Protein AF-A0AA36JDS3-F1 (afdb_monomer_lite)

Structure (mmCIF, N/CA/C/O backbone):
data_AF-A0AA36JDS3-F1
#
_entry.id   AF-A0AA36JDS3-F1
#
loop_
_atom_site.group_PDB
_atom_site.id
_atom_site.type_symbol
_atom_site.label_atom_id
_atom_site.label_alt_id
_atom_site.label_comp_id
_atom_site.label_asym_id
_atom_site.label_entity_id
_atom_site.label_seq_id
_atom_site.pdbx_PDB_ins_code
_atom_site.Cartn_x
_atom_site.Cartn_y
_atom_site.Cartn_z
_atom_site.occupancy
_atom_site.B_iso_or_equiv
_atom_site.auth_seq_id
_atom_site.auth_comp_id
_atom_site.auth_asym_id
_atom_site.auth_atom_id
_atom_site.pdbx_PDB_model_num
ATOM 1 N N . MET A 1 1 ? 12.731 18.165 -6.664 1.00 40.56 1 MET A N 1
ATOM 2 C CA . MET A 1 1 ? 11.281 18.228 -6.376 1.00 40.56 1 MET A CA 1
ATOM 3 C C . MET A 1 1 ? 11.057 17.654 -4.982 1.00 40.56 1 MET A C 1
ATOM 5 O O . MET A 1 1 ? 11.214 16.454 -4.814 1.00 40.56 1 MET A O 1
ATOM 9 N N . HIS A 1 2 ? 10.794 18.489 -3.972 1.00 44.75 2 HIS A N 1
ATOM 10 C CA . HIS A 1 2 ? 10.463 18.012 -2.623 1.00 44.75 2 HIS A CA 1
ATOM 11 C C . HIS A 1 2 ? 8.969 17.694 -2.578 1.00 44.75 2 HIS A C 1
ATOM 13 O O . HIS A 1 2 ? 8.148 18.593 -2.415 1.00 44.75 2 HIS A O 1
ATOM 19 N N . ILE A 1 3 ? 8.608 16.428 -2.776 1.00 56.16 3 ILE A N 1
ATOM 20 C CA . ILE A 1 3 ? 7.233 15.984 -2.547 1.00 56.16 3 ILE A CA 1
ATOM 21 C C . ILE A 1 3 ? 7.056 15.905 -1.031 1.00 56.16 3 ILE A C 1
ATOM 23 O O . ILE A 1 3 ? 7.619 15.017 -0.396 1.00 56.16 3 ILE A O 1
ATOM 27 N N . LYS A 1 4 ? 6.322 16.854 -0.444 1.00 63.19 4 LYS A N 1
ATOM 28 C CA . LYS A 1 4 ? 5.893 16.754 0.954 1.00 63.19 4 LYS A CA 1
ATOM 29 C C . LYS A 1 4 ? 4.676 15.842 1.006 1.00 63.19 4 LYS A C 1
ATOM 31 O O . LYS A 1 4 ? 3.644 16.163 0.425 1.00 63.19 4 LYS A O 1
ATOM 36 N N . VAL A 1 5 ? 4.799 14.706 1.682 1.00 71.25 5 VAL A N 1
ATOM 37 C CA . VAL A 1 5 ? 3.650 13.845 1.963 1.00 71.25 5 VAL A CA 1
ATOM 38 C C . VAL A 1 5 ? 2.847 14.476 3.102 1.00 71.25 5 VAL A C 1
ATOM 40 O O . VAL A 1 5 ? 3.383 14.758 4.173 1.00 71.25 5 VAL A O 1
ATOM 43 N N . TYR A 1 6 ? 1.562 14.730 2.870 1.00 82.69 6 TYR A N 1
ATOM 44 C CA . TYR A 1 6 ? 0.699 15.412 3.833 1.00 82.69 6 TYR A CA 1
ATOM 45 C C . TYR A 1 6 ? 0.069 14.405 4.793 1.00 82.69 6 TYR A C 1
ATOM 47 O O . TYR A 1 6 ? -0.960 13.807 4.484 1.00 82.69 6 TYR A O 1
ATOM 55 N N . LYS A 1 7 ? 0.676 14.241 5.973 1.00 83.19 7 LYS A N 1
ATOM 56 C CA . LYS A 1 7 ? 0.179 13.353 7.038 1.00 83.19 7 LYS A CA 1
ATOM 57 C C . LYS A 1 7 ? -1.324 13.517 7.351 1.00 83.19 7 LYS A C 1
ATOM 59 O O . LYS A 1 7 ? -1.980 12.484 7.459 1.00 83.19 7 LYS A O 1
ATOM 64 N N . PRO A 1 8 ? -1.904 14.739 7.404 1.00 87.62 8 PRO A N 1
ATOM 65 C CA . PRO A 1 8 ? -3.333 14.907 7.694 1.00 87.62 8 PRO A CA 1
ATOM 66 C C . PRO A 1 8 ? -4.271 14.206 6.703 1.00 87.62 8 PRO A C 1
ATOM 68 O O . PRO A 1 8 ? -5.250 13.596 7.115 1.00 87.62 8 PRO A O 1
ATOM 71 N N . LEU A 1 9 ? -3.942 14.219 5.406 1.00 87.94 9 LEU A N 1
ATOM 72 C CA . LEU A 1 9 ? -4.760 13.554 4.384 1.00 87.94 9 LEU A CA 1
ATOM 73 C C . LEU A 1 9 ? -4.714 12.027 4.517 1.00 87.94 9 LEU A C 1
ATOM 75 O O . LEU A 1 9 ? -5.716 11.349 4.307 1.00 87.94 9 LEU A O 1
ATOM 79 N N . TRP A 1 10 ? -3.557 11.477 4.890 1.00 89.94 10 TRP A N 1
ATOM 80 C CA . TRP A 1 10 ? -3.422 10.045 5.162 1.00 89.94 10 TRP A CA 1
ATOM 81 C C . TRP A 1 10 ? -4.205 9.629 6.405 1.00 89.94 10 TRP A C 1
ATOM 83 O O . TRP A 1 10 ? -4.875 8.603 6.383 1.00 89.94 10 TRP A O 1
ATOM 93 N N . GLN A 1 11 ? -4.178 10.446 7.459 1.00 87.75 11 GLN A N 1
ATOM 94 C CA . GLN A 1 11 ? -4.973 10.209 8.664 1.00 87.75 11 GLN A CA 1
ATOM 95 C C . GLN A 1 11 ? -6.477 10.195 8.354 1.00 87.75 11 GLN A C 1
ATOM 97 O O . GLN A 1 11 ? -7.173 9.280 8.790 1.00 87.75 11 GLN A O 1
ATOM 102 N N . GLU A 1 12 ? -6.968 11.149 7.555 1.00 88.44 12 GLU A N 1
ATOM 103 C CA . GLU A 1 12 ? -8.366 11.171 7.106 1.00 88.44 12 GLU A CA 1
ATOM 104 C C . GLU A 1 12 ? -8.721 9.922 6.285 1.00 88.44 12 GLU A C 1
ATOM 106 O O . GLU A 1 12 ? -9.755 9.296 6.521 1.00 88.44 12 GLU A O 1
ATOM 111 N N . LEU A 1 13 ? -7.843 9.502 5.368 1.00 90.81 13 LEU A N 1
ATOM 112 C CA . LEU A 1 13 ? -8.033 8.273 4.598 1.00 90.81 13 LEU A CA 1
ATOM 113 C C . LEU A 1 13 ? -8.129 7.037 5.506 1.00 90.81 13 LEU A C 1
ATOM 115 O O . LEU A 1 13 ? -9.013 6.203 5.308 1.00 90.81 13 LEU A O 1
ATOM 119 N N . PHE A 1 14 ? -7.249 6.910 6.501 1.00 90.75 14 PHE A N 1
ATOM 120 C CA . PHE A 1 14 ? -7.270 5.778 7.433 1.00 90.75 14 PHE A CA 1
ATOM 121 C C . PHE A 1 14 ? -8.569 5.725 8.236 1.00 90.75 14 PHE A C 1
ATOM 123 O O . PHE A 1 14 ? -9.123 4.643 8.429 1.00 90.75 14 PHE A O 1
ATOM 130 N N . GLU A 1 15 ? -9.080 6.881 8.654 1.00 88.38 15 GLU A N 1
ATOM 131 C CA . GLU A 1 15 ? -10.357 6.979 9.356 1.00 88.38 15 GLU A CA 1
ATOM 132 C C . GLU A 1 15 ? -11.527 6.543 8.462 1.00 88.38 15 GLU A C 1
ATOM 134 O O . GLU A 1 15 ? -12.341 5.710 8.857 1.00 88.38 15 GLU A O 1
ATOM 139 N N . GLN A 1 16 ? -11.567 7.022 7.217 1.00 89.12 16 GLN A N 1
ATOM 140 C CA . GLN A 1 16 ? -12.600 6.635 6.251 1.00 89.12 16 GLN A CA 1
ATOM 141 C C . GLN A 1 16 ? -12.592 5.132 5.955 1.00 89.12 16 GLN A C 1
ATOM 143 O O . GLN A 1 16 ? -13.657 4.528 5.832 1.00 89.12 16 GLN A O 1
ATOM 148 N N . ILE A 1 17 ? -11.409 4.522 5.843 1.00 90.19 17 ILE A N 1
ATOM 149 C CA . ILE A 1 17 ? -11.276 3.081 5.605 1.00 90.19 17 ILE A CA 1
ATOM 150 C C . ILE A 1 17 ? -11.820 2.293 6.796 1.00 90.19 17 ILE A C 1
ATOM 152 O O . ILE A 1 17 ? -12.612 1.380 6.599 1.00 90.19 17 ILE A O 1
ATOM 156 N N . ARG A 1 18 ? -11.468 2.673 8.028 1.00 85.25 18 ARG A N 1
ATOM 157 C CA . ARG A 1 18 ? -11.973 2.002 9.238 1.00 85.25 18 ARG A CA 1
ATOM 158 C C . ARG A 1 18 ? -13.487 2.073 9.378 1.00 85.25 18 ARG A C 1
ATOM 160 O O . ARG A 1 18 ? -14.100 1.129 9.852 1.00 85.25 18 ARG A O 1
ATOM 167 N N . GLN A 1 19 ? -14.089 3.191 8.986 1.00 85.06 19 GLN A N 1
ATOM 168 C CA . GLN A 1 19 ? -15.537 3.376 9.084 1.00 85.06 19 GLN A CA 1
ATOM 169 C C . GLN A 1 19 ? -16.320 2.563 8.046 1.00 85.06 19 GLN A C 1
ATOM 171 O O . GLN A 1 19 ? -17.521 2.364 8.215 1.00 85.06 19 GLN A O 1
ATOM 176 N N . LYS A 1 20 ? -15.673 2.150 6.949 1.00 88.75 20 LYS A N 1
ATOM 177 C CA . LYS A 1 20 ? -16.351 1.589 5.769 1.00 88.75 20 LYS A CA 1
ATOM 178 C C . LYS A 1 20 ? -15.932 0.167 5.422 1.00 88.75 20 LYS A C 1
ATOM 180 O O . LYS A 1 20 ? -16.615 -0.467 4.622 1.00 88.75 20 LYS A O 1
ATOM 185 N N . CYS A 1 21 ? -14.822 -0.311 5.971 1.00 86.44 21 CYS A N 1
ATOM 186 C CA . CYS A 1 21 ? -14.218 -1.577 5.593 1.00 86.44 21 CYS A CA 1
ATOM 187 C C . CYS A 1 21 ? -13.860 -2.389 6.837 1.00 86.44 21 CYS A C 1
ATOM 189 O O . CYS A 1 21 ? -13.246 -1.866 7.762 1.00 86.44 21 CYS A O 1
ATOM 191 N N . ASP A 1 22 ? -14.142 -3.689 6.802 1.00 86.06 22 ASP A N 1
ATOM 192 C CA . ASP A 1 22 ? -13.685 -4.630 7.834 1.00 86.06 22 ASP A CA 1
ATOM 193 C C . ASP A 1 22 ? -12.237 -5.085 7.594 1.00 86.06 22 ASP A C 1
ATOM 195 O O . ASP A 1 22 ? -11.496 -5.394 8.527 1.00 86.06 22 ASP A O 1
ATOM 199 N N . HIS A 1 23 ? -11.815 -5.090 6.326 1.00 87.38 23 HIS A N 1
ATOM 200 C CA . HIS A 1 23 ? -10.490 -5.503 5.872 1.00 87.38 23 HIS A CA 1
ATOM 201 C C . HIS A 1 23 ? -9.928 -4.468 4.897 1.00 87.38 23 HIS A C 1
ATOM 203 O O . HIS A 1 23 ? -10.640 -3.965 4.026 1.00 87.38 23 HIS A O 1
ATOM 209 N N . ALA A 1 24 ? -8.636 -4.168 5.014 1.00 90.38 24 ALA A N 1
ATOM 210 C CA . ALA A 1 24 ? -7.933 -3.309 4.070 1.00 90.38 24 ALA A CA 1
ATOM 211 C C . ALA A 1 24 ? -6.458 -3.697 3.979 1.00 90.38 24 ALA A C 1
ATOM 213 O O . ALA A 1 24 ? -5.798 -3.914 4.997 1.00 90.38 24 ALA A O 1
ATOM 214 N N . VAL A 1 25 ? -5.938 -3.734 2.752 1.00 90.44 25 VAL A N 1
ATOM 215 C CA . VAL A 1 25 ? -4.518 -3.952 2.469 1.00 90.44 25 VAL A CA 1
ATOM 216 C C . VAL A 1 25 ? -4.024 -2.822 1.585 1.00 90.44 25 VAL A C 1
ATOM 218 O O . VAL A 1 25 ? -4.521 -2.616 0.480 1.00 90.44 25 VAL A O 1
ATOM 221 N N . PHE A 1 26 ? -3.010 -2.111 2.057 1.00 91.75 26 PHE A N 1
ATOM 222 C CA . PHE A 1 26 ? -2.249 -1.185 1.240 1.00 91.75 26 PHE A CA 1
ATOM 223 C C . PHE A 1 26 ? -1.153 -1.951 0.520 1.00 91.75 26 PHE A C 1
ATOM 225 O O . PHE A 1 26 ? -0.198 -2.416 1.142 1.00 91.75 26 PHE A O 1
ATOM 232 N N . PHE A 1 27 ? -1.268 -2.058 -0.798 1.00 88.31 27 PHE A N 1
ATOM 233 C CA . PHE A 1 27 ? -0.163 -2.525 -1.618 1.00 88.31 27 PHE A CA 1
ATOM 234 C C . PHE A 1 27 ? 0.657 -1.333 -2.101 1.00 88.31 27 PHE A C 1
ATOM 236 O O . PHE A 1 27 ? 0.168 -0.506 -2.870 1.00 88.31 27 PHE A O 1
ATOM 243 N N . MET A 1 28 ? 1.892 -1.215 -1.620 1.00 86.75 28 MET A N 1
ATOM 244 C CA . MET A 1 28 ? 2.721 -0.034 -1.832 1.00 86.75 28 MET A CA 1
ATOM 245 C C . MET A 1 28 ? 4.067 -0.373 -2.450 1.00 86.75 28 MET A C 1
ATOM 247 O O . MET A 1 28 ? 4.815 -1.214 -1.957 1.00 86.75 28 MET A O 1
ATOM 251 N N . GLY A 1 29 ? 4.398 0.367 -3.506 1.00 77.62 29 GLY A N 1
ATOM 252 C CA . GLY A 1 29 ? 5.708 0.330 -4.137 1.00 77.62 29 GLY A CA 1
ATOM 253 C C . GLY A 1 29 ? 6.802 1.043 -3.333 1.00 77.62 29 GLY A C 1
ATOM 254 O O . GLY A 1 29 ? 6.621 1.492 -2.203 1.00 77.62 29 GLY A O 1
ATOM 255 N N . GLY A 1 30 ? 7.974 1.130 -3.948 1.00 66.19 30 GLY A N 1
ATOM 256 C CA . GLY A 1 30 ? 9.213 1.652 -3.373 1.00 66.19 30 GLY A CA 1
ATOM 257 C C . GLY A 1 30 ? 10.357 1.069 -4.182 1.00 66.19 30 GLY A C 1
ATOM 258 O O . GLY A 1 30 ? 10.965 0.085 -3.782 1.00 66.19 30 GLY A O 1
ATOM 259 N N . TYR A 1 31 ? 10.495 1.559 -5.409 1.00 66.12 31 TYR A N 1
ATOM 260 C CA . TYR A 1 31 ? 11.437 1.025 -6.384 1.00 66.12 31 TYR A CA 1
ATOM 261 C C . TYR A 1 31 ? 11.909 2.142 -7.311 1.00 66.12 31 TYR A C 1
ATOM 263 O O . TYR A 1 31 ? 11.851 2.029 -8.537 1.00 66.12 31 TYR A O 1
ATOM 271 N N . SER A 1 32 ? 12.358 3.248 -6.712 1.00 68.38 32 SER A N 1
ATOM 272 C CA . SER A 1 32 ? 12.798 4.440 -7.440 1.00 68.38 32 SER A CA 1
ATOM 273 C C . SER A 1 32 ? 13.768 4.098 -8.574 1.00 68.38 32 SER A C 1
ATOM 275 O O . SER A 1 32 ? 13.589 4.552 -9.701 1.00 68.38 32 SER A O 1
ATOM 277 N N . LYS A 1 33 ? 14.697 3.169 -8.318 1.00 61.34 33 LYS A N 1
ATOM 278 C CA . LYS A 1 33 ? 15.687 2.682 -9.285 1.00 61.34 33 LYS A CA 1
ATOM 279 C C . LYS A 1 33 ? 15.090 1.967 -10.506 1.00 61.34 33 LYS A C 1
ATOM 281 O O . LYS A 1 33 ? 15.659 2.090 -11.584 1.00 61.34 33 LYS A O 1
ATOM 286 N N . ARG A 1 34 ? 13.971 1.237 -10.373 1.00 64.38 34 ARG A N 1
ATOM 287 C CA . ARG A 1 34 ? 13.319 0.553 -11.516 1.00 64.38 34 ARG A CA 1
ATOM 288 C C . ARG A 1 34 ? 12.597 1.539 -12.431 1.00 64.38 34 ARG A C 1
ATOM 290 O O . ARG A 1 34 ? 12.498 1.275 -13.618 1.00 64.38 34 ARG A O 1
ATOM 297 N N . TYR A 1 35 ? 12.147 2.669 -11.888 1.00 64.38 35 TYR A N 1
ATOM 298 C CA . TYR A 1 35 ? 11.301 3.634 -12.599 1.00 64.38 35 TYR A CA 1
ATOM 299 C C . TYR A 1 35 ? 11.967 5.005 -12.815 1.00 64.38 35 TYR A C 1
ATOM 301 O O . TYR A 1 35 ? 11.308 5.961 -13.211 1.00 64.38 35 TYR A O 1
ATOM 309 N N . GLY A 1 36 ? 13.270 5.126 -12.533 1.00 65.62 36 GLY A N 1
ATOM 310 C CA . GLY A 1 36 ? 14.031 6.368 -12.705 1.00 65.62 36 GLY A CA 1
ATOM 311 C C . GLY A 1 36 ? 13.640 7.504 -11.749 1.00 65.62 36 GLY A C 1
ATOM 312 O O . GLY A 1 36 ? 13.935 8.666 -12.027 1.00 65.62 36 GLY A O 1
ATOM 313 N N . TYR A 1 37 ? 12.974 7.205 -10.629 1.00 72.38 37 TYR A N 1
ATOM 314 C CA . TYR A 1 37 ? 12.644 8.213 -9.621 1.00 72.38 37 TYR A CA 1
ATOM 315 C C . TYR A 1 37 ? 13.849 8.537 -8.726 1.00 72.38 37 TYR A C 1
ATOM 317 O O . TYR A 1 37 ? 14.780 7.748 -8.579 1.00 72.38 37 TYR A O 1
ATOM 325 N N . GLY A 1 38 ? 13.831 9.723 -8.111 1.00 72.75 38 GLY A N 1
ATOM 326 C CA . GLY A 1 38 ? 14.845 10.122 -7.133 1.00 72.75 38 GLY A CA 1
ATOM 327 C C . GLY A 1 38 ? 14.669 9.424 -5.773 1.00 72.75 38 GLY A C 1
ATOM 328 O O . GLY A 1 38 ? 13.566 8.966 -5.468 1.00 72.75 38 GLY A O 1
ATOM 329 N N . PRO A 1 39 ? 15.710 9.416 -4.917 1.00 74.19 39 PRO A N 1
ATOM 330 C CA . PRO A 1 39 ? 15.712 8.711 -3.624 1.00 74.19 39 PRO A CA 1
ATOM 331 C C . PRO A 1 39 ? 14.581 9.154 -2.681 1.00 74.19 39 PRO A C 1
ATOM 333 O O . PRO A 1 39 ? 13.998 8.335 -1.981 1.00 74.19 39 PRO A O 1
ATOM 336 N N . VAL A 1 40 ? 14.173 10.426 -2.771 1.00 80.88 40 VAL A N 1
ATOM 337 C CA . VAL A 1 40 ? 13.051 11.006 -2.010 1.00 80.88 40 VAL A CA 1
ATOM 338 C C . VAL A 1 40 ? 11.738 10.235 -2.207 1.00 80.88 40 VAL A C 1
ATOM 340 O O . VAL A 1 40 ? 10.878 10.248 -1.332 1.00 80.88 40 VAL A O 1
ATOM 343 N N . TYR A 1 41 ? 11.551 9.573 -3.354 1.00 81.56 41 TYR A N 1
ATOM 344 C CA . TYR A 1 41 ? 10.367 8.750 -3.587 1.00 81.56 41 TYR 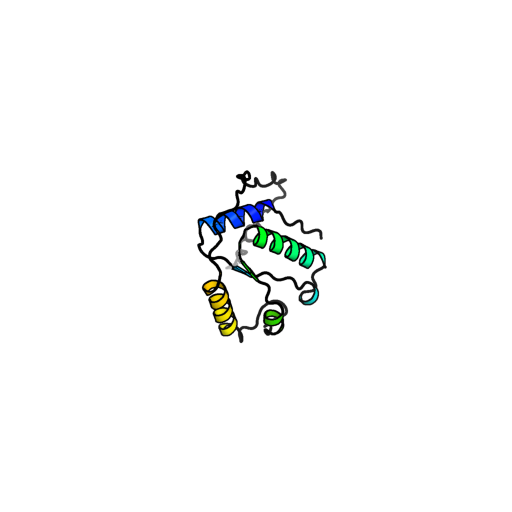A CA 1
ATOM 345 C C . TYR A 1 41 ? 10.330 7.541 -2.646 1.00 81.56 41 TYR A C 1
ATOM 347 O O . TYR A 1 41 ? 9.306 7.307 -2.006 1.00 81.56 41 TYR A O 1
ATOM 355 N N . ASP A 1 42 ? 11.438 6.805 -2.531 1.00 81.94 42 ASP A N 1
ATOM 356 C CA . ASP A 1 42 ? 11.498 5.604 -1.696 1.00 81.94 42 ASP A CA 1
ATOM 357 C C . ASP A 1 42 ? 11.415 5.957 -0.207 1.00 81.94 42 ASP A C 1
ATOM 359 O O . ASP A 1 42 ? 10.697 5.274 0.529 1.00 81.94 42 ASP A O 1
ATOM 363 N N . ASP A 1 43 ? 12.044 7.062 0.207 1.00 84.31 43 ASP A N 1
ATOM 364 C CA . ASP A 1 43 ? 11.951 7.592 1.574 1.00 84.31 43 ASP A CA 1
ATOM 365 C C . ASP A 1 43 ? 10.498 7.930 1.936 1.00 84.31 43 ASP A C 1
ATOM 367 O O . ASP A 1 43 ? 9.974 7.475 2.953 1.00 84.31 43 ASP A O 1
ATOM 371 N N . ASN A 1 44 ? 9.801 8.654 1.053 1.00 85.50 44 ASN A N 1
ATOM 372 C CA . ASN A 1 44 ? 8.391 8.993 1.236 1.00 85.50 44 ASN A CA 1
ATOM 373 C C . ASN A 1 44 ? 7.501 7.745 1.311 1.00 85.50 44 ASN A C 1
ATOM 375 O O . ASN A 1 44 ? 6.591 7.687 2.139 1.00 85.50 44 ASN A O 1
ATOM 379 N N . MET A 1 45 ? 7.750 6.741 0.461 1.00 88.19 45 MET A N 1
ATOM 380 C CA . MET A 1 45 ? 7.038 5.464 0.543 1.00 88.19 45 MET A CA 1
ATOM 381 C C . MET A 1 45 ? 7.323 4.755 1.874 1.00 88.19 45 MET A C 1
ATOM 383 O O . MET A 1 45 ? 6.412 4.162 2.444 1.00 88.19 45 MET A O 1
ATOM 387 N N . GLY A 1 46 ? 8.554 4.836 2.390 1.00 87.81 46 GLY A N 1
ATOM 388 C CA . GLY A 1 46 ? 8.929 4.338 3.716 1.00 87.81 46 GLY A CA 1
ATOM 389 C C . GLY A 1 46 ? 8.092 4.969 4.824 1.00 87.81 46 GLY A C 1
ATOM 390 O O . GLY A 1 46 ? 7.396 4.256 5.542 1.00 87.81 46 GLY A O 1
ATOM 391 N N . THR A 1 47 ? 8.064 6.299 4.880 1.00 89.38 47 THR A N 1
ATOM 392 C CA . THR A 1 47 ? 7.283 7.050 5.872 1.00 89.38 47 THR A CA 1
ATOM 393 C C . THR A 1 47 ? 5.785 6.730 5.817 1.00 89.38 47 THR A C 1
ATOM 395 O O . THR A 1 47 ? 5.143 6.582 6.853 1.00 89.38 47 THR A O 1
ATOM 398 N N . ILE A 1 48 ? 5.198 6.592 4.624 1.00 90.50 48 ILE A N 1
ATOM 399 C CA . ILE A 1 48 ? 3.771 6.252 4.508 1.00 90.50 48 ILE A CA 1
ATOM 400 C C . ILE A 1 48 ? 3.498 4.835 5.030 1.00 90.50 48 ILE A C 1
ATOM 402 O O . ILE A 1 48 ? 2.493 4.624 5.708 1.00 90.50 48 ILE A O 1
ATOM 406 N N . ARG A 1 49 ? 4.382 3.866 4.752 1.00 90.94 49 ARG A N 1
ATOM 407 C CA . ARG A 1 49 ? 4.238 2.494 5.268 1.00 90.94 49 ARG A CA 1
ATOM 408 C C . ARG A 1 49 ? 4.239 2.456 6.793 1.00 90.94 49 ARG A C 1
ATOM 410 O O . ARG A 1 49 ? 3.427 1.734 7.364 1.00 90.94 49 ARG A O 1
ATOM 417 N N . GLU A 1 50 ? 5.101 3.245 7.429 1.00 89.06 50 GLU A N 1
ATOM 418 C CA . GLU A 1 50 ? 5.119 3.396 8.889 1.00 89.06 50 GLU A CA 1
ATOM 419 C C . GLU A 1 50 ? 3.777 3.929 9.397 1.00 89.06 50 GLU A C 1
ATOM 421 O O . GLU A 1 50 ? 3.175 3.324 10.277 1.00 89.06 50 GLU A O 1
ATOM 426 N N . TRP A 1 51 ? 3.230 4.979 8.776 1.00 9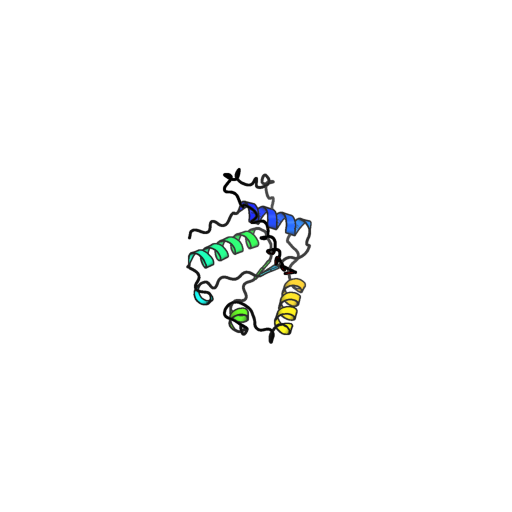1.44 51 TRP A N 1
ATOM 427 C CA . TRP A 1 51 ? 1.929 5.524 9.183 1.00 91.44 51 TRP A CA 1
ATOM 428 C C . TRP A 1 51 ? 0.773 4.529 9.023 1.00 91.44 51 TRP A C 1
ATOM 430 O O . TRP A 1 51 ? -0.139 4.522 9.847 1.00 91.44 51 TRP A O 1
ATOM 440 N N . ILE A 1 52 ? 0.794 3.695 7.979 1.00 89.94 52 ILE A N 1
ATOM 441 C CA . ILE A 1 52 ? -0.211 2.639 7.769 1.00 89.94 52 ILE A CA 1
ATOM 442 C C . ILE A 1 52 ? -0.096 1.571 8.864 1.00 89.94 52 ILE A C 1
ATOM 444 O O . ILE A 1 52 ? -1.110 1.159 9.430 1.00 89.94 52 ILE A O 1
ATOM 448 N N . ALA A 1 53 ? 1.130 1.154 9.190 1.00 85.62 53 ALA A N 1
ATOM 449 C CA . ALA A 1 53 ? 1.385 0.183 10.250 1.00 85.62 53 ALA A CA 1
ATOM 450 C C . ALA A 1 53 ? 0.962 0.719 11.629 1.00 85.62 53 ALA A C 1
ATOM 452 O O . ALA A 1 53 ? 0.260 0.018 12.360 1.00 85.62 53 ALA A O 1
ATOM 453 N N . ASP A 1 54 ? 1.293 1.975 11.945 1.00 85.12 54 ASP A N 1
ATOM 454 C CA . ASP A 1 54 ? 0.861 2.668 13.168 1.00 85.12 54 ASP A CA 1
ATOM 455 C C . ASP A 1 54 ? -0.667 2.780 13.251 1.00 85.12 54 ASP A C 1
ATOM 457 O O . ASP A 1 54 ? -1.261 2.714 14.328 1.00 85.12 54 ASP A O 1
ATOM 461 N N . ALA A 1 55 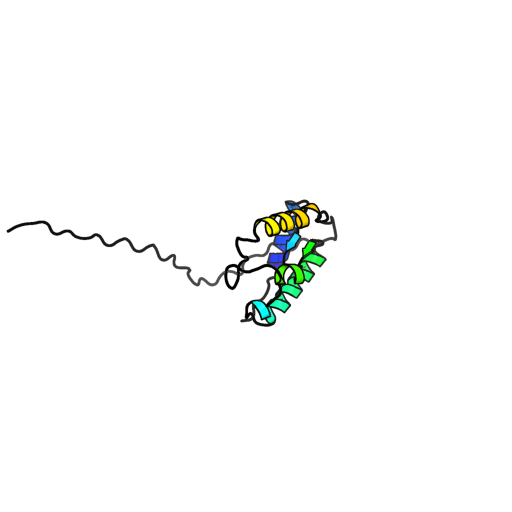? -1.329 2.913 12.100 1.00 84.44 55 ALA A N 1
ATOM 462 C CA . ALA A 1 55 ? -2.779 2.895 11.991 1.00 84.44 55 ALA A CA 1
ATOM 463 C C . ALA A 1 55 ? -3.389 1.481 12.133 1.00 84.44 55 ALA A C 1
ATOM 465 O O . ALA A 1 55 ? -4.612 1.339 12.063 1.00 84.44 55 ALA A O 1
ATOM 466 N N . GLY A 1 56 ? -2.588 0.434 12.342 1.00 83.81 56 GLY A N 1
ATOM 467 C CA . GLY A 1 56 ? -3.072 -0.942 12.476 1.00 83.81 56 GLY A CA 1
ATOM 468 C C . GLY A 1 56 ? -3.652 -1.516 11.180 1.00 83.81 56 GLY A C 1
ATOM 469 O O . GLY A 1 56 ? -4.429 -2.471 11.227 1.00 83.81 56 GLY A O 1
ATOM 470 N N . LEU A 1 57 ? -3.302 -0.922 10.038 1.00 88.25 57 LEU A N 1
ATOM 471 C CA . LEU A 1 57 ? -3.724 -1.341 8.707 1.00 88.25 57 LEU A CA 1
ATOM 472 C C . LEU A 1 57 ? -2.643 -2.233 8.089 1.00 88.25 57 LEU A C 1
ATOM 474 O O . LEU A 1 57 ? -1.448 -2.063 8.342 1.00 88.25 57 LEU A O 1
ATOM 478 N N . ALA A 1 58 ? -3.049 -3.203 7.271 1.00 89.44 58 ALA A N 1
ATOM 479 C CA . ALA A 1 58 ? -2.094 -4.088 6.621 1.00 89.44 58 ALA A CA 1
ATOM 480 C C . ALA A 1 58 ? -1.387 -3.359 5.471 1.00 89.44 58 ALA A C 1
ATOM 482 O O . ALA A 1 58 ? -2.032 -2.719 4.639 1.00 89.44 58 ALA A O 1
ATOM 483 N N . VAL A 1 59 ? -0.064 -3.503 5.394 1.00 90.88 59 VAL A N 1
ATOM 484 C CA . VAL A 1 59 ? 0.754 -2.965 4.305 1.00 90.88 59 VAL A CA 1
ATOM 485 C C . VAL A 1 59 ? 1.638 -4.051 3.708 1.00 90.88 59 VAL A C 1
ATOM 487 O O . VAL A 1 59 ? 2.192 -4.886 4.422 1.00 90.88 59 VAL A O 1
ATOM 490 N N . ARG A 1 60 ? 1.738 -4.064 2.380 1.00 89.25 60 ARG A N 1
ATOM 491 C CA . ARG A 1 60 ? 2.439 -5.080 1.593 1.00 89.25 60 ARG A CA 1
ATOM 492 C C . ARG A 1 60 ? 3.252 -4.420 0.489 1.00 89.25 60 ARG A C 1
ATOM 494 O O . ARG A 1 60 ? 2.797 -3.456 -0.120 1.00 89.25 60 ARG A O 1
ATOM 501 N N . THR A 1 61 ? 4.452 -4.935 0.246 1.00 85.38 61 THR A N 1
ATOM 502 C CA . THR A 1 61 ? 5.341 -4.473 -0.833 1.00 85.38 61 THR A CA 1
ATOM 503 C C . THR A 1 61 ? 5.643 -5.589 -1.824 1.00 85.38 61 THR A C 1
ATOM 505 O O . THR A 1 61 ? 5.642 -5.353 -3.028 1.00 85.38 61 THR A O 1
ATOM 508 N N . ASP A 1 62 ? 5.898 -6.798 -1.302 1.00 85.38 62 ASP A N 1
ATOM 509 C CA . ASP A 1 62 ? 6.160 -8.044 -2.034 1.00 85.38 62 ASP A CA 1
ATOM 510 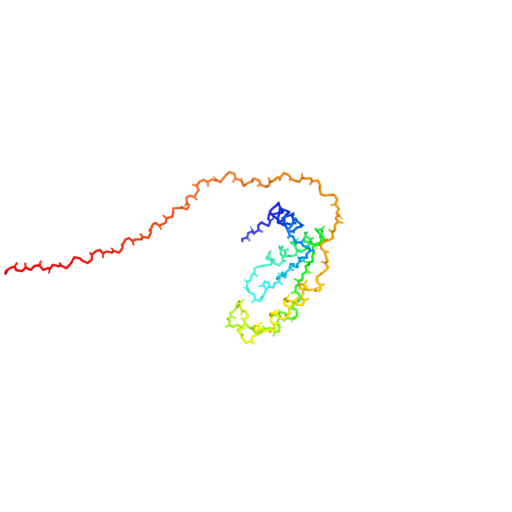C C . ASP A 1 62 ? 7.075 -7.834 -3.250 1.00 85.38 62 ASP A C 1
ATOM 512 O O . ASP A 1 62 ? 6.821 -8.308 -4.359 1.00 85.38 62 ASP A O 1
ATOM 516 N N . PHE A 1 63 ? 8.154 -7.080 -3.020 1.00 80.69 63 PHE A N 1
ATOM 517 C CA . PHE A 1 63 ? 9.040 -6.576 -4.062 1.00 80.69 63 PHE A CA 1
ATOM 518 C C . PHE A 1 63 ? 9.631 -7.667 -4.945 1.00 80.69 63 PHE A C 1
ATOM 520 O O . PHE A 1 63 ? 9.730 -7.465 -6.151 1.00 80.69 63 PHE A O 1
ATOM 527 N N . ASP A 1 64 ? 9.997 -8.813 -4.371 1.00 80.50 64 ASP A N 1
ATOM 528 C CA . ASP A 1 64 ? 10.519 -9.940 -5.143 1.00 80.50 64 ASP A CA 1
ATOM 529 C C . ASP A 1 64 ? 9.472 -10.477 -6.122 1.00 80.50 64 ASP A C 1
ATOM 531 O O . ASP A 1 64 ? 9.768 -10.685 -7.292 1.00 80.50 64 ASP A O 1
ATOM 535 N N . LYS A 1 65 ? 8.215 -10.587 -5.684 1.00 78.06 65 LYS A N 1
ATOM 536 C CA . LYS A 1 65 ? 7.113 -11.064 -6.526 1.00 78.06 65 LYS A CA 1
ATOM 537 C C . LYS A 1 65 ? 6.775 -10.069 -7.640 1.00 78.06 65 LYS A C 1
ATOM 539 O O . LYS A 1 65 ? 6.545 -10.464 -8.776 1.00 78.06 65 LYS A O 1
ATOM 544 N N . VAL A 1 66 ? 6.812 -8.770 -7.330 1.00 78.00 66 VAL A N 1
ATOM 545 C CA . VAL A 1 66 ? 6.618 -7.679 -8.305 1.00 78.00 66 VAL A CA 1
ATOM 546 C C . VAL A 1 66 ? 7.778 -7.561 -9.291 1.00 78.00 66 VAL A C 1
ATOM 548 O O . VAL A 1 66 ? 7.577 -7.172 -10.444 1.00 78.00 66 VAL A O 1
ATOM 551 N N . ARG A 1 67 ? 9.010 -7.837 -8.850 1.00 77.88 67 ARG A N 1
ATOM 552 C CA . ARG A 1 67 ? 10.198 -7.816 -9.711 1.00 77.88 67 ARG A CA 1
ATOM 553 C C . ARG A 1 67 ? 10.037 -8.782 -10.874 1.00 77.88 67 ARG A C 1
ATOM 555 O O . ARG A 1 67 ? 10.336 -8.407 -12.003 1.00 77.88 67 ARG A O 1
ATOM 562 N N . ASP A 1 68 ? 9.526 -9.967 -10.580 1.00 83.44 68 ASP A N 1
ATOM 563 C CA . ASP A 1 68 ? 9.529 -11.081 -11.518 1.00 83.44 68 ASP A CA 1
ATOM 564 C C . ASP A 1 68 ? 8.320 -11.053 -12.475 1.00 83.44 68 ASP A C 1
ATOM 566 O O . ASP A 1 68 ? 8.304 -11.771 -13.475 1.00 83.44 68 ASP A O 1
ATOM 570 N N . TRP A 1 69 ? 7.325 -10.188 -12.231 1.00 85.56 69 TRP A N 1
ATOM 571 C CA . TRP A 1 69 ? 6.227 -9.995 -13.175 1.00 85.56 69 TRP A CA 1
ATOM 572 C C . TRP A 1 69 ? 6.659 -9.198 -14.415 1.00 85.56 69 TRP A C 1
ATOM 574 O O . TRP A 1 69 ? 7.221 -8.101 -14.285 1.00 85.56 69 TRP A O 1
ATOM 584 N N . PRO A 1 70 ? 6.349 -9.708 -15.623 1.00 86.56 70 PRO A N 1
ATOM 585 C CA . PRO A 1 70 ? 6.645 -9.025 -16.866 1.00 86.56 70 PRO A CA 1
ATOM 586 C C . PRO A 1 70 ? 5.829 -7.738 -16.962 1.00 86.56 70 PRO A C 1
ATOM 588 O O . PRO A 1 70 ? 4.646 -7.691 -16.609 1.00 86.56 70 PRO A O 1
ATOM 591 N N . LEU A 1 71 ? 6.471 -6.698 -17.480 1.00 85.44 71 LEU A N 1
ATOM 592 C CA . LEU A 1 71 ? 5.813 -5.447 -17.816 1.00 85.44 71 LEU A CA 1
ATOM 593 C C . LEU A 1 71 ? 5.415 -5.463 -19.298 1.00 85.44 71 LEU A C 1
ATOM 595 O O . LEU A 1 71 ? 6.119 -6.036 -20.129 1.00 85.44 71 LEU A O 1
ATOM 599 N N . GLY A 1 72 ? 4.247 -4.903 -19.610 1.00 84.19 72 GLY A N 1
ATOM 600 C CA . GLY A 1 72 ? 3.774 -4.736 -20.989 1.00 84.19 72 GLY A CA 1
ATOM 601 C C . GLY A 1 72 ? 4.363 -3.492 -21.657 1.00 84.19 72 GLY A C 1
ATOM 602 O O . GLY A 1 72 ? 4.460 -3.439 -22.879 1.00 84.19 72 GLY A O 1
ATOM 603 N N . ASP A 1 73 ? 4.765 -2.522 -20.840 1.00 81.12 73 ASP A N 1
ATOM 604 C CA . ASP A 1 73 ? 5.545 -1.335 -21.184 1.00 81.12 73 ASP A CA 1
ATOM 605 C C . ASP A 1 73 ? 6.580 -1.080 -20.064 1.00 81.12 73 ASP A C 1
ATOM 607 O O . ASP A 1 73 ? 6.925 -1.999 -19.327 1.00 81.12 73 ASP A O 1
ATOM 611 N N . ASP A 1 74 ? 7.089 0.141 -19.903 1.00 72.81 74 ASP A N 1
ATOM 612 C CA . ASP A 1 74 ? 8.076 0.449 -18.855 1.00 72.81 74 ASP A CA 1
ATOM 613 C C . ASP A 1 74 ? 7.471 0.618 -17.439 1.00 72.81 74 ASP A C 1
ATOM 615 O O . ASP A 1 74 ? 8.211 0.753 -16.461 1.00 72.81 74 ASP A O 1
ATOM 619 N N . LEU A 1 75 ? 6.137 0.633 -17.293 1.00 72.25 75 LEU A N 1
ATOM 620 C CA . LEU A 1 75 ? 5.440 1.039 -16.060 1.00 72.25 75 LEU A CA 1
ATOM 621 C C . LEU A 1 75 ? 4.320 0.089 -15.600 1.00 72.25 75 LEU A C 1
ATOM 623 O O . LEU A 1 75 ? 4.043 0.012 -14.403 1.00 72.25 75 LEU A O 1
ATOM 627 N N . HIS A 1 76 ? 3.670 -0.629 -16.509 1.00 83.19 76 HIS A N 1
ATOM 628 C CA . HIS A 1 76 ? 2.473 -1.426 -16.260 1.00 83.19 76 HIS A CA 1
ATOM 629 C C . HIS A 1 76 ? 2.742 -2.913 -16.484 1.00 83.19 76 HIS A C 1
ATOM 631 O O . HIS A 1 76 ? 3.466 -3.305 -17.399 1.00 83.19 76 HIS A O 1
ATOM 637 N N . PHE A 1 77 ? 2.113 -3.770 -15.677 1.00 86.06 77 PHE A N 1
ATOM 638 C CA . PHE A 1 77 ? 2.206 -5.219 -15.859 1.00 86.06 77 PHE A CA 1
ATOM 639 C C . PHE A 1 77 ? 1.626 -5.663 -17.204 1.00 86.06 77 PHE A C 1
ATOM 641 O O . PHE A 1 77 ? 0.622 -5.129 -17.679 1.00 86.06 77 PHE A O 1
ATOM 648 N N . ALA A 1 78 ? 2.255 -6.669 -17.809 1.00 88.44 78 ALA A N 1
ATOM 649 C CA . ALA A 1 78 ? 1.799 -7.234 -19.067 1.00 88.44 78 ALA A CA 1
ATOM 650 C C . ALA A 1 78 ? 0.413 -7.874 -18.908 1.00 88.44 78 ALA A C 1
ATOM 652 O O . ALA A 1 78 ? 0.105 -8.508 -17.897 1.00 88.44 78 ALA A O 1
ATOM 653 N N . ALA A 1 79 ? -0.414 -7.789 -19.953 1.00 90.69 79 ALA A N 1
ATOM 654 C CA . ALA A 1 79 ? -1.735 -8.419 -19.955 1.00 90.69 79 ALA A CA 1
ATOM 655 C C . ALA A 1 79 ? -1.668 -9.946 -19.749 1.00 90.69 79 ALA A C 1
ATOM 657 O O . ALA A 1 79 ? -2.614 -10.534 -19.228 1.00 90.69 79 ALA A O 1
ATOM 658 N N . SER A 1 80 ? -0.542 -10.575 -20.105 1.00 93.50 80 SER A N 1
ATOM 659 C CA . SER A 1 80 ? -0.306 -12.012 -19.947 1.00 93.50 80 SER A CA 1
ATOM 660 C C . SER A 1 80 ? -0.307 -12.493 -18.494 1.00 93.50 80 SER A C 1
ATOM 662 O O . SER A 1 80 ? -0.529 -13.677 -18.275 1.00 93.50 80 SER A O 1
ATOM 664 N N . VAL A 1 81 ? -0.088 -11.614 -17.506 1.00 90.00 81 VAL A N 1
ATOM 665 C CA . VAL A 1 81 ? -0.093 -11.978 -16.072 1.00 90.00 81 VAL A CA 1
ATOM 666 C C . VAL A 1 81 ? -1.338 -11.514 -15.325 1.00 90.00 81 VAL A C 1
ATOM 668 O O . VAL A 1 81 ? -1.388 -11.558 -14.097 1.00 90.00 81 VAL A O 1
ATOM 671 N N . LYS A 1 82 ? -2.374 -11.074 -16.046 1.00 90.31 82 LYS A N 1
ATOM 672 C CA . LYS A 1 82 ? -3.610 -10.560 -15.445 1.00 90.31 82 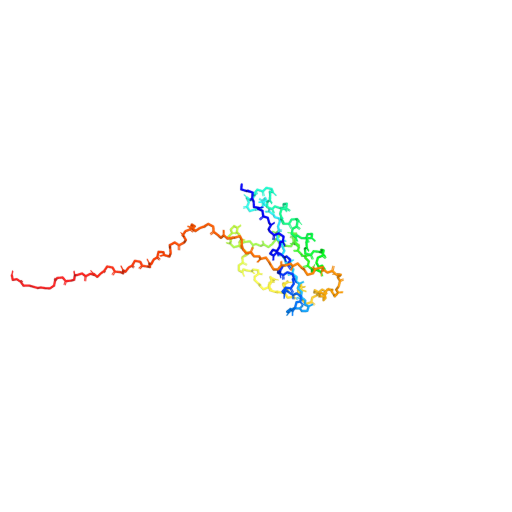LYS A CA 1
ATOM 673 C C . LYS A 1 82 ? -4.260 -11.560 -14.485 1.00 90.31 82 LYS A C 1
ATOM 675 O O . LYS A 1 82 ? -4.653 -11.165 -13.391 1.00 90.31 82 LYS A O 1
ATOM 680 N N . ASP A 1 83 ? -4.368 -12.826 -14.875 1.00 92.31 83 ASP A N 1
ATOM 681 C CA . ASP A 1 83 ? -5.043 -13.836 -14.053 1.00 92.31 83 ASP A CA 1
ATOM 682 C C . ASP A 1 83 ? -4.271 -14.117 -12.757 1.00 92.31 83 ASP A C 1
ATOM 684 O O . ASP A 1 83 ? -4.873 -14.231 -11.687 1.00 92.31 83 ASP A O 1
ATOM 688 N N . ASP A 1 84 ? -2.940 -14.138 -12.828 1.00 89.94 84 ASP A N 1
ATOM 689 C CA . ASP A 1 84 ? -2.076 -14.294 -11.657 1.00 89.94 84 ASP A CA 1
ATOM 690 C C . ASP A 1 84 ? -2.156 -13.079 -10.729 1.00 89.94 84 ASP A C 1
ATOM 692 O O . ASP A 1 84 ? -2.234 -13.243 -9.511 1.00 89.94 84 ASP A O 1
ATOM 696 N N . LEU A 1 85 ? -2.208 -11.864 -11.289 1.00 88.75 85 LEU A N 1
ATOM 697 C CA . LEU A 1 85 ? -2.420 -10.638 -10.520 1.00 88.75 85 LEU A CA 1
ATOM 698 C C . LEU A 1 85 ? -3.765 -10.670 -9.794 1.00 88.75 85 LEU A C 1
ATOM 700 O O . LEU A 1 85 ? -3.814 -10.403 -8.599 1.00 88.75 85 LEU A O 1
ATOM 704 N N . VAL A 1 86 ? -4.854 -11.019 -10.483 1.00 91.06 86 VAL A N 1
ATOM 705 C CA . VAL A 1 86 ? -6.194 -11.081 -9.876 1.00 91.06 86 VAL A CA 1
ATOM 706 C C . VAL A 1 86 ? -6.229 -12.083 -8.727 1.00 91.06 86 VAL A C 1
ATOM 708 O O . VAL A 1 86 ? -6.704 -11.737 -7.645 1.00 91.06 86 VAL A O 1
ATOM 711 N N . ARG A 1 87 ? -5.694 -13.294 -8.930 1.00 92.12 87 ARG A N 1
ATOM 712 C CA . ARG A 1 87 ? -5.598 -14.311 -7.870 1.00 92.12 87 ARG A CA 1
ATOM 713 C C . ARG A 1 87 ? -4.781 -13.803 -6.694 1.00 92.12 87 ARG A C 1
ATOM 715 O O . ARG A 1 87 ? -5.210 -13.913 -5.555 1.00 92.12 87 ARG A O 1
ATOM 722 N N . TYR A 1 88 ? -3.644 -13.179 -6.976 1.00 90.38 88 TYR A N 1
ATOM 723 C CA . TYR A 1 88 ? -2.790 -12.626 -5.942 1.00 90.38 88 TYR A CA 1
ATOM 724 C C . TYR A 1 88 ? -3.475 -11.534 -5.111 1.00 90.38 88 TYR A C 1
ATOM 726 O O . TYR A 1 88 ? -3.394 -11.554 -3.884 1.00 90.38 88 TYR A O 1
ATOM 734 N N . TRP A 1 89 ? -4.164 -10.592 -5.761 1.00 88.31 89 TRP A N 1
ATOM 735 C CA . TRP A 1 89 ? -4.898 -9.533 -5.068 1.00 88.31 89 TRP A CA 1
ATOM 736 C C . TRP A 1 89 ? -6.046 -10.086 -4.232 1.00 88.31 89 TRP A C 1
ATOM 738 O O . TRP A 1 89 ? -6.238 -9.647 -3.097 1.00 88.31 89 TRP A O 1
ATOM 748 N N . ALA A 1 90 ? -6.778 -11.061 -4.776 1.00 90.19 90 ALA A N 1
ATOM 749 C CA . ALA A 1 90 ? -7.836 -11.750 -4.054 1.00 90.19 90 ALA A CA 1
ATOM 750 C C . ALA A 1 90 ? -7.279 -12.459 -2.812 1.00 90.19 90 ALA A C 1
ATOM 752 O O . ALA A 1 90 ? -7.801 -12.250 -1.721 1.00 90.19 90 ALA A O 1
ATOM 753 N N . ASP A 1 91 ? -6.180 -13.205 -2.951 1.00 90.62 91 ASP A N 1
ATOM 754 C CA . ASP A 1 91 ? -5.527 -13.900 -1.840 1.00 90.62 91 ASP A CA 1
ATOM 755 C C . ASP A 1 91 ? -5.036 -12.926 -0.767 1.00 90.62 91 ASP A C 1
ATOM 757 O O . ASP A 1 91 ? -5.213 -13.181 0.425 1.00 90.62 91 ASP A O 1
ATOM 761 N N . LEU A 1 92 ? -4.437 -11.798 -1.160 1.00 89.75 92 LEU A N 1
ATOM 762 C CA . LEU A 1 92 ? -3.996 -10.779 -0.209 1.00 89.75 92 LEU A CA 1
ATOM 763 C C . LEU A 1 92 ? -5.158 -10.216 0.605 1.00 89.75 92 LEU A C 1
ATOM 765 O O . LEU A 1 92 ? -5.022 -10.062 1.816 1.00 89.75 92 LEU A O 1
ATOM 769 N N . LEU A 1 93 ? -6.277 -9.898 -0.049 1.00 86.62 93 LEU A N 1
ATOM 770 C CA . LEU A 1 93 ? -7.436 -9.325 0.624 1.00 86.62 93 LEU A CA 1
ATOM 771 C C . LEU A 1 93 ? -8.161 -10.362 1.488 1.00 86.62 93 LEU A C 1
ATOM 773 O O . LEU A 1 93 ? -8.529 -10.058 2.617 1.00 86.62 93 LEU A O 1
ATOM 777 N N . TRP A 1 94 ? -8.325 -11.588 0.988 1.00 88.31 94 TRP A N 1
ATOM 778 C CA . TRP A 1 94 ? -9.010 -12.668 1.701 1.00 88.31 94 TRP A CA 1
ATOM 779 C C . TRP A 1 94 ? -8.274 -13.081 2.977 1.00 88.31 94 TRP A C 1
ATOM 781 O O . TRP A 1 94 ? -8.893 -13.391 3.990 1.00 88.31 94 TRP A O 1
ATOM 791 N N . ASN A 1 95 ? -6.940 -13.055 2.935 1.00 87.31 95 ASN A N 1
ATOM 792 C CA . ASN A 1 95 ? -6.090 -13.378 4.079 1.00 87.31 95 ASN A CA 1
ATOM 793 C C . ASN A 1 95 ? -5.675 -12.136 4.882 1.00 87.31 95 ASN A C 1
ATOM 795 O O . ASN A 1 95 ? -4.831 -12.231 5.777 1.00 87.31 95 ASN A O 1
ATOM 799 N N . ALA A 1 96 ? -6.229 -10.962 4.565 1.00 86.12 96 ALA A N 1
ATOM 800 C CA . ALA A 1 96 ? -5.941 -9.751 5.308 1.00 86.12 96 ALA A CA 1
ATOM 801 C C . ALA A 1 96 ? -6.509 -9.871 6.727 1.00 86.12 96 ALA A C 1
ATOM 803 O O . ALA A 1 96 ? -7.682 -10.226 6.885 1.00 86.12 96 ALA A O 1
ATOM 804 N N . PRO A 1 97 ? -5.733 -9.532 7.771 1.00 84.25 97 PRO A N 1
ATOM 805 C CA . PRO A 1 97 ? -6.300 -9.454 9.104 1.00 84.25 97 PRO A CA 1
ATOM 806 C C . PRO A 1 97 ? -7.429 -8.409 9.118 1.00 84.25 97 PRO A C 1
ATOM 808 O O . PRO A 1 97 ? -7.350 -7.420 8.378 1.00 84.25 97 PRO A O 1
ATOM 811 N N . PRO A 1 98 ? -8.466 -8.599 9.949 1.00 85.50 98 PRO A N 1
ATOM 812 C CA . PRO A 1 98 ? -9.448 -7.550 10.170 1.00 85.50 98 PRO A CA 1
ATOM 813 C C . PRO A 1 98 ? -8.736 -6.301 10.687 1.00 85.50 98 PRO A C 1
ATOM 815 O O . PRO A 1 98 ? -7.737 -6.391 11.415 1.00 85.50 98 PRO A O 1
ATOM 818 N N . ILE A 1 99 ? -9.243 -5.132 10.306 1.00 84.38 99 ILE A N 1
ATOM 819 C CA . ILE A 1 99 ? -8.690 -3.869 10.780 1.00 84.38 99 ILE A CA 1
ATOM 820 C C . ILE A 1 99 ? -8.820 -3.849 12.305 1.00 84.38 99 ILE A C 1
ATOM 822 O O . ILE A 1 99 ? -9.913 -3.981 12.855 1.00 84.38 99 ILE A O 1
ATOM 826 N N . ARG A 1 100 ? -7.686 -3.741 13.008 1.00 69.12 100 ARG A N 1
ATOM 827 C CA . ARG A 1 100 ? -7.674 -3.819 14.472 1.00 69.12 100 ARG A CA 1
ATOM 828 C C . ARG A 1 100 ? -8.488 -2.668 15.062 1.00 69.12 100 ARG A C 1
ATOM 830 O O . ARG A 1 100 ? -8.218 -1.502 14.776 1.00 69.12 100 ARG A O 1
ATOM 837 N N . ALA A 1 101 ? -9.438 -2.992 15.936 1.00 61.16 101 ALA A N 1
ATOM 838 C CA . ALA A 1 101 ? -10.113 -1.994 16.752 1.00 61.16 101 ALA A CA 1
ATOM 839 C C . ALA A 1 101 ? -9.162 -1.505 17.868 1.00 61.16 101 ALA A C 1
ATOM 841 O O . ALA A 1 101 ? -8.735 -2.298 18.702 1.00 61.16 101 ALA A O 1
ATOM 842 N N . HIS A 1 102 ? -8.890 -0.193 17.877 1.00 50.91 102 HIS A N 1
ATOM 843 C CA . HIS A 1 102 ? -8.240 0.635 18.914 1.00 50.91 102 HIS A CA 1
ATOM 844 C C . HIS A 1 102 ? -6.703 0.756 18.999 1.00 50.91 102 HIS A C 1
ATOM 846 O O . HIS A 1 102 ? -5.982 -0.182 19.318 1.00 50.91 102 HIS A O 1
ATOM 852 N N . CYS A 1 103 ? -6.248 2.014 18.914 1.00 42.19 103 CYS A N 1
ATOM 853 C CA . CYS A 1 103 ? -5.739 2.782 20.060 1.00 42.19 103 CYS A CA 1
ATOM 854 C C . CYS A 1 103 ? -6.250 4.231 19.915 1.00 42.19 103 CYS A C 1
ATOM 856 O O . CYS A 1 103 ? -6.429 4.698 18.792 1.00 42.19 103 CYS A O 1
ATOM 858 N N . SER A 1 104 ? -6.574 4.903 21.021 1.00 45.78 104 SER A N 1
ATOM 859 C CA . SER A 1 104 ? -7.155 6.254 21.077 1.00 45.78 104 SER A CA 1
ATOM 860 C C . SER A 1 104 ? -6.460 7.243 20.134 1.00 45.78 104 SER A C 1
ATOM 862 O O . SER A 1 104 ? -5.366 7.722 20.429 1.00 45.78 104 SER A O 1
ATOM 864 N N . TYR A 1 105 ? -7.096 7.569 19.012 1.00 45.47 105 TYR A N 1
ATOM 865 C CA . TYR A 1 105 ? -6.731 8.748 18.241 1.00 45.47 105 TYR A CA 1
ATOM 866 C C . TYR A 1 105 ? -7.560 9.890 18.815 1.00 45.47 105 TYR A C 1
ATOM 868 O O . TYR A 1 105 ? -8.792 9.851 18.760 1.00 45.47 105 TYR A O 1
ATOM 876 N N . GLU A 1 106 ? -6.902 10.876 19.424 1.00 52.84 106 GLU A N 1
ATOM 877 C CA . 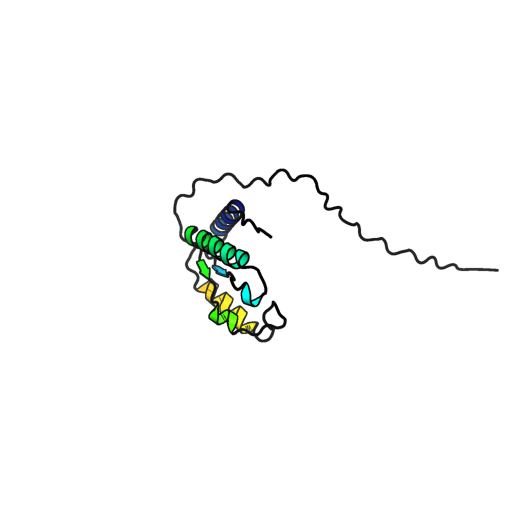GLU A 1 106 ? -7.529 12.178 19.642 1.00 52.84 106 GLU A CA 1
ATOM 878 C C . GLU A 1 106 ? -8.184 12.586 18.316 1.00 52.84 106 GLU A C 1
ATOM 880 O O . GLU A 1 106 ? -7.574 12.422 17.260 1.00 52.84 106 GLU A O 1
ATOM 885 N N . ARG A 1 107 ? -9.453 13.015 18.330 1.00 49.00 107 ARG A N 1
ATOM 886 C CA . ARG A 1 107 ? -10.104 13.511 17.110 1.00 49.00 107 ARG A CA 1
ATOM 887 C C . ARG A 1 107 ? -9.233 14.628 16.549 1.00 49.00 107 ARG A C 1
ATOM 889 O O . ARG A 1 107 ? -9.165 15.701 17.139 1.00 49.00 107 ARG A O 1
ATOM 896 N N . PHE A 1 108 ? -8.572 14.373 15.428 1.00 51.69 108 PHE A N 1
ATOM 897 C CA . PHE A 1 108 ? -7.894 15.423 14.690 1.00 51.69 108 PHE A CA 1
ATOM 898 C C . PHE A 1 108 ? -8.959 16.231 13.959 1.00 51.69 108 PHE A C 1
ATOM 900 O O . PHE A 1 108 ? -9.884 15.667 13.370 1.00 51.69 108 PHE A O 1
ATOM 907 N N . GLU A 1 109 ? -8.835 17.553 14.026 1.00 51.75 109 GLU A N 1
ATOM 908 C CA . GLU A 1 109 ? -9.678 18.449 13.245 1.00 51.75 109 GLU A CA 1
ATOM 909 C C . GLU A 1 109 ? -9.565 18.088 11.753 1.00 51.75 109 GLU A C 1
ATOM 911 O O . GLU A 1 109 ? -8.449 17.839 11.275 1.00 51.75 109 GLU A O 1
ATOM 916 N N . PRO A 1 110 ? -10.688 18.038 11.010 1.00 54.25 110 PRO A N 1
ATOM 917 C CA . PRO A 1 110 ? -10.679 17.767 9.579 1.00 54.25 110 PRO A CA 1
ATOM 918 C C . PRO A 1 110 ? -9.671 18.666 8.867 1.00 54.25 110 PRO A C 1
ATOM 920 O O . PRO A 1 110 ? -9.612 19.873 9.127 1.00 54.25 110 PRO A O 1
ATOM 923 N N . TRP A 1 111 ? -8.882 18.099 7.951 1.00 46.41 111 TRP A N 1
ATOM 924 C CA . TRP A 1 111 ? -7.959 18.904 7.164 1.00 46.41 111 TRP A CA 1
ATOM 925 C C . TRP A 1 111 ? -8.752 19.935 6.355 1.00 46.41 111 TRP A C 1
ATOM 927 O O . TRP A 1 111 ? -9.532 19.604 5.464 1.00 46.41 111 TRP A O 1
ATOM 937 N N . GLN A 1 112 ? -8.549 21.208 6.674 1.00 48.12 112 GLN A N 1
ATOM 938 C CA . GLN A 1 112 ? -9.010 22.309 5.845 1.00 48.12 112 GLN A CA 1
ATOM 939 C C . GLN A 1 112 ? -7.976 22.494 4.731 1.00 48.12 112 GLN A C 1
ATOM 941 O O . GLN A 1 112 ? -6.785 22.653 5.038 1.00 48.12 112 GLN A O 1
ATOM 946 N N . PRO A 1 113 ? -8.375 22.498 3.447 1.00 48.22 113 PRO A N 1
ATOM 947 C CA . PRO A 1 113 ? -7.452 22.879 2.397 1.00 48.22 113 PRO A CA 1
ATOM 948 C C . PRO A 1 113 ? -6.888 24.266 2.716 1.00 48.22 113 PRO A C 1
ATOM 950 O O . PRO A 1 113 ? -7.650 25.145 3.132 1.00 48.22 113 PRO A O 1
ATOM 953 N N . PRO A 1 114 ? -5.574 24.503 2.537 1.00 53.72 114 PRO A N 1
ATOM 954 C CA . PRO A 1 114 ? -5.057 25.858 2.625 1.00 53.72 114 PRO A CA 1
ATOM 955 C C . PRO A 1 114 ? -5.874 26.718 1.663 1.00 53.72 114 PRO A C 1
ATOM 957 O O . PRO A 1 114 ? -6.130 26.288 0.535 1.00 53.72 114 PRO A O 1
ATOM 960 N N . ALA A 1 115 ? -6.307 27.898 2.116 1.00 52.53 115 ALA A N 1
ATOM 961 C CA . ALA A 1 115 ? -7.013 28.857 1.277 1.00 52.53 115 ALA A CA 1
ATOM 962 C C . ALA A 1 115 ? -6.206 29.033 -0.013 1.00 52.53 115 ALA A C 1
ATOM 964 O O . ALA A 1 115 ? -5.103 29.582 -0.004 1.00 52.53 115 ALA A O 1
ATOM 965 N N . SER A 1 116 ? -6.703 28.445 -1.101 1.00 48.34 116 SER A N 1
ATOM 966 C CA . SER A 1 116 ? -5.931 28.337 -2.329 1.00 48.34 116 SER A CA 1
ATOM 967 C C . SER A 1 116 ? -5.648 29.757 -2.820 1.00 48.34 116 SER A C 1
ATOM 969 O O . SER A 1 116 ? -6.604 30.515 -3.013 1.00 48.34 116 SER A O 1
ATOM 971 N N . PRO A 1 117 ? -4.386 30.157 -3.074 1.00 43.47 117 PRO A N 1
ATOM 972 C CA . PRO A 1 117 ? -4.168 31.331 -3.891 1.00 43.47 117 PRO A CA 1
ATOM 973 C C . PRO A 1 117 ? -4.775 31.004 -5.254 1.00 43.47 117 PRO A C 1
ATOM 975 O O . PRO A 1 117 ? -4.560 29.922 -5.799 1.00 43.47 117 PRO A O 1
ATOM 978 N N . ALA A 1 118 ? -5.605 31.903 -5.764 1.00 46.25 118 ALA A N 1
ATOM 979 C CA . ALA A 1 118 ? -6.365 31.735 -6.991 1.00 46.25 118 ALA A CA 1
ATOM 980 C C . ALA A 1 118 ? -5.460 31.699 -8.241 1.00 46.25 118 ALA A C 1
ATOM 982 O O . ALA A 1 118 ? -5.504 32.602 -9.072 1.00 46.25 118 ALA A O 1
ATOM 983 N N . TRP A 1 119 ? -4.643 30.662 -8.429 1.00 43.25 119 TRP A N 1
ATOM 984 C CA . TRP A 1 119 ? -4.054 30.365 -9.732 1.00 43.25 119 TRP A CA 1
ATOM 985 C C . TRP A 1 119 ? -5.029 29.478 -10.507 1.00 43.25 119 TRP A C 1
ATOM 987 O O . TRP A 1 119 ? -5.136 28.267 -10.346 1.00 43.25 119 TRP A O 1
ATOM 997 N N . ARG A 1 120 ? -5.827 30.189 -11.305 1.00 43.00 120 ARG A N 1
ATOM 998 C CA . ARG A 1 120 ? -6.850 29.729 -12.241 1.00 43.00 120 ARG A CA 1
ATOM 999 C C . ARG A 1 120 ? -6.443 28.451 -12.978 1.00 43.00 120 ARG A C 1
ATOM 1001 O O . ARG A 1 120 ? -5.655 28.499 -13.917 1.00 43.00 120 ARG A O 1
ATOM 1008 N N . TRP A 1 121 ? -7.147 27.361 -12.701 1.00 40.75 121 TRP A N 1
ATOM 1009 C CA . TRP A 1 121 ? -7.496 26.419 -13.758 1.00 40.75 121 TRP A CA 1
ATOM 1010 C C . TRP A 1 121 ? -8.567 27.089 -14.620 1.00 40.75 121 TRP A C 1
ATOM 1012 O O . TRP A 1 121 ? -9.768 26.943 -14.387 1.00 40.75 121 TRP A O 1
ATOM 1022 N N . SER A 1 122 ? -8.156 27.892 -15.601 1.00 48.53 122 SER A N 1
ATOM 1023 C CA . SER A 1 122 ? -9.051 28.209 -16.705 1.00 48.53 122 SER A CA 1
ATOM 1024 C C . SER A 1 122 ? -9.343 26.890 -17.412 1.00 48.53 122 SER A C 1
ATOM 1026 O O . SER A 1 122 ? -8.495 26.339 -18.111 1.00 48.53 122 SER A O 1
ATOM 1028 N N . ARG A 1 123 ? -10.558 26.366 -17.213 1.00 43.81 123 ARG A N 1
ATOM 1029 C CA . ARG A 1 123 ? -11.151 25.391 -18.128 1.00 43.81 123 ARG A CA 1
ATOM 1030 C C . ARG A 1 123 ? -10.985 25.976 -19.529 1.00 43.81 123 ARG A C 1
ATOM 1032 O O . ARG A 1 123 ? -11.687 26.926 -19.873 1.00 43.81 123 ARG A O 1
ATOM 1039 N N . ARG A 1 124 ? -10.037 25.470 -20.324 1.00 46.91 124 ARG A N 1
ATOM 1040 C CA . ARG A 1 124 ? -10.066 25.701 -21.769 1.00 46.91 124 ARG A CA 1
ATOM 1041 C C . ARG A 1 124 ? -11.379 25.090 -22.227 1.00 46.91 124 ARG A C 1
ATOM 1043 O O . ARG A 1 124 ? -11.519 23.872 -22.255 1.00 46.91 124 ARG A O 1
ATOM 1050 N N . ALA A 1 125 ? -12.361 25.944 -22.498 1.00 49.69 125 ALA A N 1
ATOM 1051 C CA . ALA A 1 125 ? -13.547 25.532 -23.218 1.00 49.69 125 ALA A CA 1
ATOM 1052 C C . ALA A 1 125 ? -13.078 24.831 -24.506 1.00 49.69 125 ALA A C 1
ATOM 1054 O O . ALA A 1 125 ? -12.133 25.321 -25.138 1.00 49.69 125 ALA A O 1
ATOM 1055 N N . PRO A 1 126 ? -13.669 23.687 -24.885 1.00 47.22 126 PRO A N 1
ATOM 1056 C CA . PRO A 1 126 ? -13.326 23.045 -26.143 1.00 47.22 126 PRO A CA 1
ATOM 1057 C C . PRO A 1 126 ? -13.534 24.055 -27.275 1.00 47.22 126 PRO A C 1
ATOM 1059 O O . PRO A 1 126 ? -14.576 24.713 -27.353 1.00 47.22 126 PRO A O 1
ATOM 1062 N N . ALA A 1 127 ? -12.513 24.223 -28.117 1.00 52.41 127 ALA A N 1
ATOM 1063 C CA . ALA A 1 127 ? -12.607 25.070 -29.295 1.00 52.41 127 ALA A CA 1
ATOM 1064 C C . ALA A 1 127 ? -13.787 24.578 -30.144 1.00 52.41 127 ALA A C 1
ATOM 1066 O O . ALA A 1 127 ? -13.852 23.401 -30.501 1.00 52.41 127 ALA A O 1
ATOM 1067 N N . LYS A 1 128 ? -14.746 25.467 -30.429 1.00 45.19 128 LYS A N 1
ATOM 1068 C CA . LYS A 1 128 ? -15.854 25.160 -31.339 1.00 45.19 128 LYS A CA 1
ATOM 1069 C C . LYS A 1 128 ? -15.261 24.693 -32.676 1.00 45.19 128 LYS A C 1
ATOM 1071 O O . LYS A 1 128 ? -14.351 25.364 -33.169 1.00 45.19 128 LYS A O 1
ATOM 1076 N N . PRO A 1 129 ? -15.754 23.604 -33.288 1.00 46.44 129 PRO A N 1
ATOM 1077 C CA . PRO A 1 129 ? -15.320 23.243 -34.628 1.00 46.44 129 PRO A CA 1
ATOM 1078 C C . PRO A 1 129 ? -15.662 24.389 -35.585 1.00 46.44 129 PRO A C 1
ATOM 1080 O O . PRO A 1 129 ? -16.775 24.926 -35.564 1.00 46.44 129 PRO A O 1
ATOM 1083 N N . ALA A 1 130 ? -14.678 24.798 -36.387 1.00 44.19 130 ALA A N 1
ATOM 1084 C CA . ALA A 1 130 ? -14.848 25.825 -37.401 1.00 44.19 130 ALA A CA 1
ATOM 1085 C C . ALA A 1 130 ? -15.991 25.417 -38.340 1.00 44.19 130 ALA A C 1
ATOM 1087 O O . ALA A 1 130 ? -15.961 24.342 -38.943 1.00 44.19 130 ALA A O 1
ATOM 1088 N N . LYS A 1 131 ? -17.009 26.274 -38.467 1.00 45.59 131 LYS A N 1
ATOM 1089 C CA . LYS A 1 131 ? -18.011 26.134 -39.523 1.00 45.59 131 LYS A CA 1
ATOM 1090 C C . LYS A 1 131 ? -17.274 26.245 -40.856 1.00 45.59 131 LYS A C 1
ATOM 1092 O O . LYS A 1 131 ? -16.801 27.321 -41.211 1.00 45.59 131 LYS A O 1
ATOM 1097 N N . ARG A 1 132 ? -17.176 25.133 -41.584 1.00 41.12 132 ARG A N 1
ATOM 1098 C CA . ARG A 1 132 ? -16.877 25.132 -43.017 1.00 41.12 132 ARG A CA 1
ATOM 1099 C C . ARG A 1 132 ? -17.968 25.970 -43.690 1.00 41.12 132 ARG A C 1
ATOM 1101 O O . ARG A 1 132 ? -19.102 25.515 -43.811 1.00 41.12 132 ARG A O 1
ATOM 1108 N N . MET A 1 133 ? -17.647 27.205 -44.067 1.00 35.69 133 MET A N 1
ATOM 1109 C CA . MET A 1 133 ? -18.450 27.943 -45.035 1.00 35.69 133 MET A CA 1
ATOM 1110 C C . MET A 1 133 ? -18.275 27.241 -46.376 1.00 35.69 133 MET A C 1
ATOM 1112 O O . MET A 1 133 ? -17.217 27.313 -46.994 1.00 35.69 133 MET A O 1
ATOM 1116 N N . VAL A 1 134 ? -19.303 26.508 -46.786 1.00 41.44 134 VAL A N 1
ATOM 1117 C CA . VAL A 1 134 ? -19.450 26.076 -48.170 1.00 41.44 134 VAL A CA 1
ATOM 1118 C C . VAL A 1 134 ? -20.093 27.252 -48.899 1.00 41.44 134 VAL A C 1
ATOM 1120 O O . VAL A 1 134 ? -21.250 27.571 -48.640 1.00 41.44 134 VAL A O 1
ATOM 1123 N N . ALA A 1 135 ? -19.331 27.928 -49.755 1.00 36.88 135 ALA A N 1
ATOM 1124 C CA . ALA A 1 135 ? -19.883 28.886 -50.702 1.00 36.88 135 ALA A CA 1
ATOM 1125 C C . ALA A 1 135 ? -20.453 28.105 -51.901 1.00 36.88 135 ALA A C 1
ATOM 1127 O O . ALA A 1 135 ? -19.713 27.619 -52.749 1.00 36.88 135 ALA A O 1
ATOM 1128 N N . TRP A 1 136 ? -21.772 27.941 -51.910 1.00 34.03 136 TRP A N 1
ATOM 1129 C CA . TRP A 1 136 ? -22.604 27.865 -53.117 1.00 34.03 136 TRP A CA 1
ATOM 1130 C C . TRP A 1 136 ? -23.128 29.310 -53.300 1.00 34.03 136 TRP A C 1
ATOM 1132 O O . TRP A 1 136 ? -23.469 29.922 -52.293 1.00 34.03 136 TRP A O 1
ATOM 1142 N N . GLN A 1 137 ? -23.219 29.968 -54.457 1.00 33.81 137 GLN A N 1
ATOM 1143 C CA . GLN A 1 137 ? -23.281 29.572 -55.865 1.00 33.81 137 GLN A CA 1
ATOM 1144 C C . GLN A 1 137 ? -23.369 30.874 -56.717 1.00 33.81 137 GLN A C 1
ATOM 1146 O O . GLN A 1 137 ? -23.775 31.885 -56.149 1.00 33.81 137 GLN A O 1
ATOM 1151 N N . HIS A 1 138 ? -23.132 30.774 -58.040 1.00 34.75 138 HIS A N 1
ATOM 1152 C CA . HIS A 1 138 ? -23.566 31.677 -59.148 1.00 34.75 138 HIS A CA 1
ATOM 1153 C C . HIS A 1 138 ? -23.007 33.121 -59.153 1.00 34.75 138 HIS A C 1
ATOM 1155 O O . HIS A 1 138 ? -22.935 33.757 -58.113 1.00 34.75 138 HIS A O 1
ATOM 1161 N N . GLU A 1 139 ? -22.524 33.717 -60.246 1.00 33.62 139 GLU A N 1
ATOM 1162 C CA . GLU A 1 139 ? -22.781 33.616 -61.699 1.00 33.62 139 GLU A CA 1
ATOM 1163 C C . GLU A 1 139 ? -21.476 33.635 -62.518 1.00 33.62 139 GLU A C 1
ATOM 1165 O O . GLU A 1 139 ? -20.488 34.252 -62.053 1.00 33.62 139 GLU A O 1
#

Secondary structure (DSSP, 8-state):
------HHHHHHHHHHHHHH-SB-EEE----HHHHT--HHHHHHHHHHHHHHHHTT-EEE--HHHHHHSPBSSSSSB-GGGHHHHHHHHHHHHHTPPBPPP------PPP-PPP----------PPPPPP---------

Radius of gyration: 23.42 Å; chains: 1; bounding box: 39×48×83 Å

Sequence (139 aa):
MHIKVYKPLWQELFEQIRQKCDHAVFFMGGYSKRYGYGPVYDDNMGTIREWIADAGLAVRTDFDKVRDWPLGDDLHFAASVKDDLVRYWADLLWNAPPIRAHCSYERFEPWQPPASPAWRWSRRAPAKPAKRMVAWQHE

Foldseek 3Di:
DQDDDDPLVLVVVLVVCLVPDQADEAAFEQCCPLQVHDNNRNVVSVVSVVVCVVQQHHYHHPPVVVVPFPAPDSPHGDPVCVVVVVVVVCVCGVPTHTRDPDDDDDPDDRDDPDPDPPPDPPPPDPDDPDPPPDDDDDD

pLDDT: mean 72.49, std 19.04, range [33.62, 93.5]

Organism: NCBI:txid2562239